Protein AF-A0AAD7YY76-F1 (afdb_monomer_lite)

Structure (mmCIF, N/CA/C/O backbone):
data_AF-A0AAD7YY76-F1
#
_entry.id   AF-A0AAD7YY76-F1
#
loop_
_atom_site.group_PDB
_atom_site.id
_atom_site.type_symbol
_atom_site.label_atom_id
_atom_site.label_alt_id
_atom_site.label_comp_id
_atom_site.label_asym_id
_atom_site.label_entity_id
_atom_site.label_seq_id
_atom_site.pdbx_PDB_ins_code
_atom_site.Cartn_x
_atom_site.Cartn_y
_atom_site.Cartn_z
_atom_site.occupancy
_atom_site.B_iso_or_equiv
_atom_site.auth_seq_id
_atom_site.auth_comp_id
_atom_site.auth_asym_id
_atom_site.auth_atom_id
_atom_site.pdbx_PDB_model_num
ATOM 1 N N . MET A 1 1 ? 76.803 -13.173 2.437 1.00 40.78 1 MET A N 1
ATOM 2 C CA . MET A 1 1 ? 76.591 -12.015 3.333 1.00 40.78 1 MET A CA 1
ATOM 3 C C . MET A 1 1 ? 75.097 -11.981 3.651 1.00 40.78 1 MET A C 1
ATOM 5 O O . MET A 1 1 ? 74.341 -11.510 2.821 1.00 40.78 1 MET A O 1
ATOM 9 N N . GLY A 1 2 ? 74.602 -12.800 4.586 1.00 34.06 2 GLY A N 1
ATOM 10 C CA . GLY A 1 2 ? 74.478 -12.453 6.016 1.00 34.06 2 GLY A CA 1
ATOM 11 C C . GLY A 1 2 ? 73.096 -11.805 6.247 1.00 34.06 2 GLY A C 1
ATOM 12 O O . GLY A 1 2 ? 72.948 -10.655 5.874 1.00 34.06 2 GLY A O 1
ATOM 13 N N . LEU A 1 3 ? 71.998 -12.532 6.501 1.00 33.12 3 LEU A N 1
ATOM 14 C CA . LEU A 1 3 ? 71.539 -13.233 7.722 1.00 33.12 3 LEU A CA 1
ATOM 15 C C . LEU A 1 3 ? 70.685 -12.366 8.697 1.00 33.12 3 LEU A C 1
ATOM 17 O O . LEU A 1 3 ? 71.212 -11.476 9.342 1.00 33.12 3 LEU A O 1
ATOM 21 N N . ILE A 1 4 ? 69.401 -12.767 8.815 1.00 34.75 4 ILE A N 1
ATOM 22 C CA . ILE A 1 4 ? 68.573 -13.032 10.027 1.00 34.75 4 ILE A CA 1
ATOM 23 C C . ILE A 1 4 ? 68.129 -11.867 10.964 1.00 34.75 4 ILE A C 1
ATOM 25 O O . ILE A 1 4 ? 68.965 -11.138 11.472 1.00 34.75 4 ILE A O 1
ATOM 29 N N . THR A 1 5 ? 66.813 -11.876 11.293 1.00 33.56 5 THR A N 1
ATOM 30 C CA . THR A 1 5 ? 66.127 -11.593 12.599 1.00 33.56 5 THR A CA 1
ATOM 31 C C . THR A 1 5 ? 66.266 -10.182 13.221 1.00 33.56 5 THR A C 1
ATOM 33 O O . THR A 1 5 ? 67.243 -9.499 12.993 1.00 33.56 5 THR A O 1
ATOM 36 N N . SER A 1 6 ? 65.345 -9.585 13.988 1.00 34.12 6 SER A N 1
ATOM 37 C CA . SER A 1 6 ? 64.437 -10.078 15.026 1.00 34.12 6 SER A CA 1
ATOM 38 C C . SER A 1 6 ? 63.317 -9.068 15.317 1.00 34.12 6 SER A C 1
ATOM 40 O O . SER A 1 6 ? 63.414 -7.874 15.058 1.00 34.12 6 SER A O 1
ATOM 42 N N . ARG A 1 7 ? 62.283 -9.628 15.931 1.00 37.44 7 ARG A N 1
ATOM 43 C CA . ARG A 1 7 ? 61.103 -9.075 16.600 1.00 37.44 7 ARG A CA 1
ATOM 44 C C . ARG A 1 7 ? 61.434 -8.459 17.974 1.00 37.44 7 ARG A C 1
ATOM 46 O O . ARG A 1 7 ? 62.174 -9.089 18.712 1.00 37.44 7 ARG A O 1
ATOM 53 N N . GLU A 1 8 ? 60.773 -7.350 18.328 1.00 33.28 8 GLU A N 1
ATOM 54 C CA . GLU A 1 8 ? 60.346 -6.896 19.682 1.00 33.28 8 GLU A CA 1
ATOM 55 C C . GLU A 1 8 ? 59.379 -5.709 19.448 1.00 33.28 8 GLU A C 1
ATOM 57 O O . GLU A 1 8 ? 59.716 -4.794 18.708 1.00 33.28 8 GLU A O 1
ATOM 62 N N . GLN A 1 9 ? 58.077 -5.727 19.763 1.00 32.81 9 GLN A N 1
ATOM 63 C CA . GLN A 1 9 ? 57.355 -5.851 21.039 1.00 32.81 9 GLN A CA 1
ATOM 64 C C . GLN A 1 9 ? 57.681 -4.736 22.048 1.00 32.81 9 GLN A C 1
ATOM 66 O O . GLN A 1 9 ? 58.443 -4.937 22.982 1.00 32.81 9 GLN A O 1
ATOM 71 N N . THR A 1 10 ? 57.000 -3.594 21.918 1.00 35.88 10 THR A N 1
ATOM 72 C CA . THR A 1 10 ? 56.738 -2.686 23.042 1.00 35.88 10 THR A CA 1
ATOM 73 C C . THR A 1 10 ? 55.232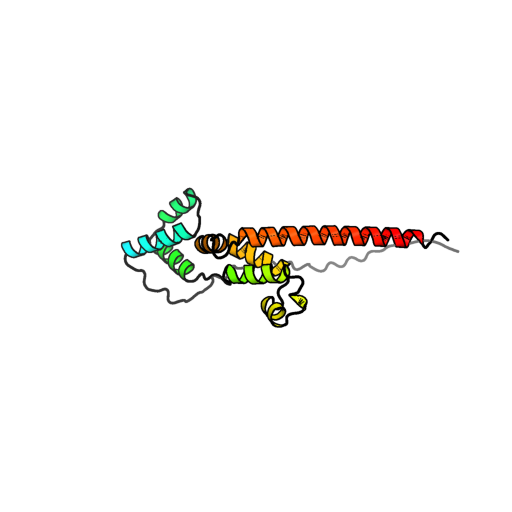 -2.564 23.258 1.00 35.88 10 THR A C 1
ATOM 75 O O . THR A 1 10 ? 54.470 -2.123 22.400 1.00 35.88 10 THR A O 1
ATOM 78 N N . MET A 1 11 ? 54.815 -3.051 24.425 1.00 36.12 11 MET A N 1
ATOM 79 C CA . MET A 1 11 ? 53.505 -2.856 25.033 1.00 36.12 11 MET A CA 1
ATOM 80 C C . MET A 1 11 ? 53.379 -1.393 25.456 1.00 36.12 11 MET A C 1
ATOM 82 O O . MET A 1 11 ? 54.221 -0.932 26.221 1.00 36.12 11 MET A O 1
ATOM 86 N N . LEU A 1 12 ? 52.319 -0.699 25.044 1.00 40.59 12 LEU A N 1
ATOM 87 C CA . LEU A 1 12 ? 51.764 0.408 25.820 1.00 40.59 12 LEU A CA 1
ATOM 88 C C . LEU A 1 12 ? 50.237 0.345 25.746 1.00 40.59 12 LEU A C 1
ATOM 90 O O . LEU A 1 12 ? 49.624 0.643 24.722 1.00 40.59 12 LEU A O 1
ATOM 94 N N . ASP A 1 13 ? 49.668 -0.098 26.866 1.00 34.59 13 ASP A N 1
ATOM 95 C CA . ASP A 1 13 ? 48.259 -0.014 27.231 1.00 34.59 13 ASP A CA 1
ATOM 96 C C . ASP A 1 13 ? 47.743 1.425 27.097 1.00 34.59 13 ASP A C 1
ATOM 98 O O . ASP A 1 13 ? 48.250 2.350 27.733 1.00 34.59 13 ASP A O 1
ATOM 102 N N . GLY A 1 14 ? 46.683 1.598 26.312 1.00 38.78 14 GLY A N 1
ATOM 103 C CA . GLY A 1 14 ? 45.817 2.773 26.341 1.00 38.78 14 GLY A CA 1
ATOM 104 C C . GLY A 1 14 ? 44.374 2.307 26.557 1.00 38.78 14 GLY A C 1
ATOM 105 O O . GLY A 1 14 ? 43.936 1.387 25.863 1.00 38.78 14 GLY A O 1
ATOM 106 N N . PRO A 1 15 ? 43.617 2.875 27.513 1.00 42.75 15 PRO A N 1
ATOM 107 C CA . PRO A 1 15 ? 42.322 2.331 27.888 1.00 42.75 15 PRO A CA 1
ATOM 108 C C . PRO A 1 15 ? 41.289 2.593 26.787 1.00 42.75 15 PRO A C 1
ATOM 110 O O . PRO A 1 15 ? 41.004 3.734 26.423 1.00 42.75 15 PRO A O 1
ATOM 113 N N . VAL A 1 16 ? 40.687 1.513 26.287 1.00 40.34 16 VAL A N 1
ATOM 114 C CA . VAL A 1 16 ? 39.518 1.544 25.403 1.00 40.34 16 VAL A CA 1
ATOM 115 C C . VAL A 1 16 ? 38.310 1.985 26.230 1.00 40.34 16 VAL A C 1
ATOM 117 O O . VAL A 1 16 ? 37.672 1.185 26.917 1.00 40.34 16 VAL A O 1
ATOM 120 N N . ALA A 1 17 ? 37.988 3.277 26.180 1.00 38.97 17 ALA A N 1
ATOM 121 C CA . ALA A 1 17 ? 36.739 3.794 26.719 1.00 38.97 17 ALA A CA 1
ATOM 122 C C . ALA A 1 17 ? 35.571 3.304 25.846 1.00 38.97 17 ALA A C 1
ATOM 124 O O . ALA A 1 17 ? 35.278 3.842 24.780 1.00 38.97 17 ALA A O 1
ATOM 125 N N . SER A 1 18 ? 34.909 2.245 26.313 1.00 35.94 18 SER A N 1
ATOM 126 C CA . SER A 1 18 ? 33.645 1.749 25.776 1.00 35.94 18 SER A CA 1
ATOM 127 C C . SER A 1 18 ? 32.546 2.785 26.037 1.00 35.94 18 SER A C 1
ATOM 129 O O . SER A 1 18 ? 31.943 2.828 27.111 1.00 35.94 18 SER A O 1
ATOM 131 N N . ALA A 1 19 ? 32.297 3.658 25.059 1.00 35.72 19 ALA A N 1
ATOM 132 C CA . ALA A 1 19 ? 31.139 4.540 25.063 1.00 35.72 19 ALA A CA 1
ATOM 133 C C . ALA A 1 19 ? 29.877 3.690 24.846 1.00 35.72 19 ALA A C 1
ATOM 135 O O . ALA A 1 19 ? 29.472 3.401 23.720 1.00 35.72 19 ALA A O 1
ATOM 136 N N . LYS A 1 20 ? 29.262 3.253 25.949 1.00 37.69 20 LYS A N 1
ATOM 137 C CA . LYS A 1 20 ? 27.919 2.668 25.954 1.00 37.69 20 LYS A CA 1
ATOM 138 C C . LYS A 1 20 ? 26.936 3.730 25.461 1.00 37.69 20 LYS A C 1
ATOM 140 O O . LYS A 1 20 ? 26.508 4.592 26.227 1.00 37.69 20 LYS A O 1
ATOM 145 N N . SER A 1 21 ? 26.602 3.674 24.174 1.00 35.59 21 SER A N 1
ATOM 146 C CA . SER A 1 21 ? 25.498 4.432 23.589 1.00 35.59 21 SER A CA 1
ATOM 147 C C . SER A 1 21 ? 24.192 3.905 24.184 1.00 35.59 21 SER A C 1
ATOM 149 O O . SER A 1 21 ? 23.610 2.929 23.712 1.00 35.59 21 SER A O 1
ATOM 151 N N . HIS A 1 22 ? 23.761 4.509 25.289 1.00 34.66 22 HIS A N 1
ATOM 152 C CA . HIS A 1 22 ? 22.416 4.322 25.802 1.00 34.66 22 HIS A CA 1
ATOM 153 C C . HIS A 1 22 ? 21.454 5.018 24.837 1.00 34.66 22 HIS A C 1
ATOM 155 O O . HIS A 1 22 ? 21.256 6.230 24.906 1.00 34.66 22 HIS A O 1
ATOM 161 N N . HIS A 1 23 ? 20.832 4.252 23.940 1.00 41.34 23 HIS A N 1
ATOM 162 C CA . HIS A 1 23 ? 19.619 4.694 23.260 1.00 41.34 23 HIS A CA 1
ATOM 163 C C . HIS A 1 23 ? 18.489 4.780 24.290 1.00 41.34 23 HIS A C 1
ATOM 165 O O . HIS A 1 23 ? 17.674 3.871 24.439 1.00 41.34 23 HIS A O 1
ATOM 171 N N . VAL A 1 24 ? 18.447 5.892 25.021 1.00 38.34 24 VAL A N 1
ATOM 172 C CA . VAL A 1 24 ? 17.239 6.324 25.717 1.00 38.34 24 VAL A CA 1
ATOM 173 C C . VAL A 1 24 ? 16.210 6.583 24.625 1.00 38.34 24 VAL A C 1
ATOM 175 O O . VAL A 1 24 ? 16.336 7.522 23.838 1.00 38.34 24 VAL A O 1
ATOM 178 N N . ARG A 1 25 ? 15.215 5.699 24.532 1.00 43.34 25 ARG A N 1
ATOM 179 C CA . ARG A 1 25 ? 14.034 5.890 23.695 1.00 43.34 25 ARG A CA 1
ATOM 180 C C . ARG A 1 25 ? 13.335 7.136 24.235 1.00 43.34 25 ARG A C 1
ATOM 182 O O . ARG A 1 25 ? 12.659 7.062 25.258 1.00 43.34 25 ARG A O 1
ATOM 189 N N . GLN A 1 26 ? 13.579 8.291 23.616 1.00 34.38 26 GLN A N 1
ATOM 190 C CA . GLN A 1 26 ? 12.871 9.509 23.986 1.00 34.38 26 GLN A CA 1
ATOM 191 C C . GLN A 1 26 ? 11.367 9.244 23.827 1.00 34.38 26 GLN A C 1
ATOM 193 O O . GLN A 1 26 ? 10.950 8.777 22.761 1.00 34.38 26 GLN A O 1
ATOM 198 N N . PRO A 1 27 ? 10.544 9.510 24.856 1.00 40.16 27 PRO A N 1
ATOM 199 C CA . PRO A 1 27 ? 9.111 9.585 24.661 1.00 40.16 27 PRO A CA 1
ATOM 200 C C . PRO A 1 27 ? 8.868 10.695 23.642 1.00 40.16 27 PRO A C 1
ATOM 202 O O . PRO A 1 27 ? 9.319 11.825 23.831 1.00 40.16 27 PRO A O 1
ATOM 205 N N . SER A 1 28 ? 8.202 10.367 22.536 1.00 46.09 28 SER A N 1
ATOM 206 C CA . SER A 1 28 ? 7.738 11.369 21.586 1.00 46.09 28 SER A CA 1
ATOM 207 C C . SER A 1 28 ? 6.741 12.256 22.329 1.00 46.09 28 SER A C 1
ATOM 209 O O . SER A 1 28 ? 5.592 11.873 22.537 1.00 46.09 28 SER A O 1
ATOM 211 N N . THR A 1 29 ? 7.187 13.421 22.796 1.00 48.69 29 THR A N 1
ATOM 212 C CA . THR A 1 29 ? 6.336 14.458 23.381 1.00 48.69 29 THR A CA 1
ATOM 213 C C . THR A 1 29 ? 5.536 15.109 22.261 1.00 48.69 29 THR A C 1
ATOM 215 O O . THR A 1 29 ? 5.747 16.254 21.863 1.00 48.69 29 THR A O 1
ATOM 218 N N . ARG A 1 30 ? 4.593 14.353 21.700 1.00 54.38 30 ARG A N 1
ATOM 219 C CA . ARG A 1 30 ? 3.601 14.880 20.774 1.00 54.38 30 ARG A CA 1
ATOM 220 C C . ARG A 1 30 ? 2.544 15.593 21.617 1.00 54.38 30 ARG A C 1
ATOM 222 O O . ARG A 1 30 ? 1.461 15.067 21.840 1.00 54.38 30 ARG A O 1
ATOM 229 N N . ASN A 1 31 ? 2.867 16.798 22.095 1.00 53.62 31 ASN A N 1
ATOM 230 C CA . ASN A 1 31 ? 1.862 17.751 22.564 1.00 53.62 31 ASN A CA 1
ATOM 231 C C . ASN A 1 31 ? 1.004 18.139 21.354 1.00 53.62 31 ASN A C 1
ATOM 233 O O . ASN A 1 31 ? 1.257 19.123 20.664 1.00 53.62 31 ASN A O 1
ATOM 237 N N . ARG A 1 32 ? 0.025 17.293 21.046 1.00 59.56 32 ARG A N 1
ATOM 238 C CA . ARG A 1 32 ? -1.026 17.542 20.069 1.00 59.56 32 ARG A CA 1
ATOM 239 C C . ARG A 1 32 ? -2.317 17.626 20.852 1.00 59.56 32 ARG A C 1
ATOM 241 O O . ARG A 1 32 ? -2.597 16.743 21.658 1.00 59.56 32 ARG A O 1
ATOM 248 N N . THR A 1 33 ? -3.087 18.679 20.614 1.00 70.50 33 THR A N 1
ATOM 249 C CA . THR A 1 33 ? -4.461 18.805 21.093 1.00 70.50 33 THR A CA 1
ATOM 250 C C . THR A 1 33 ? -5.292 17.702 20.438 1.00 70.50 33 THR A C 1
ATOM 252 O O . THR A 1 33 ? -5.884 17.905 19.379 1.00 70.50 33 THR A O 1
ATOM 255 N N . LYS A 1 34 ? -5.252 16.495 21.023 1.00 71.00 34 LYS A N 1
ATOM 256 C CA . LYS A 1 34 ? -6.145 15.391 20.667 1.00 71.00 34 LYS A CA 1
ATOM 257 C C . LYS A 1 34 ? -7.577 15.936 20.788 1.00 71.00 34 LYS A C 1
ATOM 259 O O . LYS A 1 34 ? -7.858 16.632 21.771 1.00 71.00 34 LYS A O 1
ATOM 264 N N . PRO A 1 35 ? -8.457 15.703 19.799 1.00 83.31 35 PRO A N 1
ATOM 265 C CA . PRO A 1 35 ? -9.854 16.087 19.936 1.00 83.31 35 PRO A CA 1
ATOM 266 C C . PRO A 1 35 ? -10.447 15.453 21.207 1.00 83.31 35 PRO A C 1
ATOM 268 O O . PRO A 1 35 ? -9.949 14.413 21.659 1.00 83.31 35 PRO A O 1
ATOM 271 N N . PRO A 1 36 ? -11.472 16.074 21.817 1.00 90.31 36 PRO A N 1
ATOM 272 C CA . PRO A 1 36 ? -12.124 15.480 22.975 1.00 90.31 36 PRO A CA 1
ATOM 273 C C . PRO A 1 36 ? -12.685 14.105 22.600 1.00 90.31 36 PRO A C 1
ATOM 275 O O . PRO A 1 36 ? -13.184 13.916 21.488 1.00 90.31 36 PRO A O 1
ATOM 278 N N . MET A 1 37 ? -12.576 13.151 23.526 1.00 94.25 37 MET A N 1
ATOM 279 C CA . MET A 1 37 ? -13.121 11.810 23.338 1.00 94.25 37 MET A CA 1
ATOM 280 C C . MET A 1 37 ? -14.647 11.897 23.162 1.00 94.25 37 MET A C 1
ATOM 282 O O . MET A 1 37 ? -15.296 12.574 23.965 1.00 94.25 37 MET A O 1
ATOM 286 N N . PRO A 1 38 ? -15.220 11.262 22.125 1.00 95.31 38 PRO A N 1
ATOM 287 C CA . PRO A 1 38 ? -16.662 11.250 21.912 1.00 95.31 38 PRO A CA 1
ATOM 288 C C . PRO A 1 38 ? -17.366 10.358 22.944 1.00 95.31 38 PRO A C 1
ATOM 290 O O . PRO A 1 38 ? -16.728 9.745 23.807 1.00 95.31 38 PRO A O 1
ATOM 293 N N . ASP A 1 39 ? -18.693 10.273 22.856 1.00 97.00 39 ASP A N 1
ATOM 294 C CA . ASP A 1 39 ? -19.448 9.335 23.679 1.00 97.00 39 ASP A CA 1
ATOM 295 C C . ASP A 1 39 ? -19.064 7.872 23.393 1.00 97.00 39 ASP A C 1
ATOM 297 O O . ASP A 1 39 ? -18.403 7.532 22.405 1.00 97.00 39 ASP A O 1
ATOM 301 N N . ARG A 1 40 ? -19.468 6.990 24.310 1.00 95.62 40 ARG A N 1
ATOM 302 C CA . ARG A 1 40 ? -19.090 5.578 24.282 1.00 95.62 40 ARG A CA 1
ATOM 303 C C . ARG A 1 40 ? -19.531 4.878 22.997 1.00 95.62 40 ARG A C 1
ATOM 305 O O . ARG A 1 40 ? -18.767 4.073 22.468 1.00 95.62 40 ARG A O 1
ATOM 312 N N . ASP A 1 41 ? -20.739 5.148 22.520 1.00 96.62 41 ASP A N 1
ATOM 313 C CA . ASP A 1 41 ? -21.312 4.418 21.392 1.00 96.62 41 ASP A CA 1
ATOM 314 C C . ASP A 1 41 ? -20.652 4.861 20.083 1.00 96.62 41 ASP A C 1
ATOM 316 O O . ASP A 1 41 ? -20.287 4.032 19.244 1.00 96.62 41 ASP A O 1
ATOM 320 N N . GLU A 1 42 ? -20.409 6.163 19.927 1.00 96.94 42 GLU A N 1
ATOM 321 C CA . GLU A 1 42 ? -19.647 6.699 18.806 1.00 96.94 42 GLU A CA 1
ATOM 322 C C . GLU A 1 42 ? -18.201 6.180 18.800 1.00 96.94 42 GLU A C 1
ATOM 324 O O . GLU A 1 42 ? -17.698 5.762 17.751 1.00 96.94 42 GLU A O 1
ATOM 329 N N . LEU A 1 43 ? -17.539 6.164 19.959 1.00 97.31 43 LEU A N 1
ATOM 330 C CA . LEU A 1 43 ? -16.176 5.657 20.096 1.00 97.31 43 LEU A CA 1
ATOM 331 C C . LEU A 1 43 ? -16.076 4.194 19.663 1.00 97.31 43 LEU A C 1
ATOM 333 O O . LEU A 1 43 ? -15.205 3.855 18.860 1.00 97.31 43 LEU A O 1
ATOM 337 N N . GLU A 1 44 ? -16.968 3.328 20.147 1.00 97.44 44 GLU A N 1
ATOM 338 C CA . GLU A 1 44 ? -16.971 1.909 19.774 1.00 97.44 44 GLU A CA 1
ATOM 339 C C . GLU A 1 44 ? -17.229 1.730 18.271 1.00 97.44 44 GLU A C 1
ATOM 341 O O . GLU A 1 44 ? -16.537 0.951 17.611 1.00 97.44 44 GLU A O 1
ATOM 346 N N . ASN A 1 45 ? -18.149 2.507 17.690 1.00 97.25 45 ASN A N 1
ATOM 347 C CA . ASN A 1 45 ? -18.415 2.481 16.251 1.00 97.25 45 ASN A CA 1
ATOM 348 C C . ASN A 1 45 ? -17.188 2.889 15.421 1.00 97.25 45 ASN A C 1
ATOM 350 O O . ASN A 1 45 ? -16.883 2.255 14.405 1.00 97.25 45 ASN A O 1
ATOM 354 N N . ARG A 1 46 ? -16.460 3.932 15.839 1.00 97.31 46 ARG A N 1
ATOM 355 C CA . ARG A 1 46 ? -15.205 4.349 15.192 1.00 97.31 46 ARG A CA 1
ATOM 356 C C . ARG A 1 46 ? -14.115 3.290 15.361 1.00 97.31 46 ARG A C 1
ATOM 358 O O . ARG A 1 46 ? -13.443 2.948 14.390 1.00 97.31 46 ARG A O 1
ATOM 365 N N . PHE A 1 47 ? -13.988 2.710 16.551 1.00 97.81 47 PHE A N 1
ATOM 366 C CA . PHE A 1 47 ? -12.993 1.680 16.837 1.00 97.81 47 PHE A CA 1
ATOM 367 C C . PHE A 1 47 ? -13.197 0.422 15.986 1.00 97.81 47 PHE A C 1
ATOM 369 O O . PHE A 1 47 ? -12.239 -0.125 15.440 1.00 97.81 47 PHE A O 1
ATOM 376 N N . VAL A 1 48 ? -14.448 -0.016 15.806 1.00 96.75 48 VAL A N 1
ATOM 377 C CA . VAL A 1 48 ? -14.782 -1.157 14.938 1.00 96.75 48 VAL A CA 1
ATOM 378 C C . VAL A 1 48 ? -14.333 -0.909 13.496 1.00 96.75 48 VAL A C 1
ATOM 380 O O . VAL A 1 48 ? -13.775 -1.816 12.878 1.00 96.75 48 VAL A O 1
ATOM 383 N N . LYS A 1 49 ? -14.517 0.310 12.971 1.00 95.62 49 LYS A N 1
ATOM 384 C CA . LYS A 1 49 ? -14.043 0.677 11.626 1.00 95.62 49 LYS A CA 1
ATOM 385 C C . LYS A 1 49 ? -12.520 0.604 11.523 1.00 95.62 49 LYS A C 1
ATOM 387 O O . LYS A 1 49 ? -12.009 0.028 10.564 1.00 95.62 49 LYS A O 1
ATOM 392 N N . VAL A 1 50 ? -11.804 1.125 12.523 1.00 96.38 50 VAL A N 1
ATOM 393 C CA . VAL A 1 50 ? -10.336 1.040 12.587 1.00 96.38 50 VAL A CA 1
ATOM 394 C C . VAL A 1 50 ? -9.880 -0.417 12.560 1.00 96.38 50 VAL A C 1
ATOM 396 O O . VAL A 1 50 ? -9.112 -0.786 11.675 1.00 96.38 50 VAL A O 1
ATOM 399 N N . LEU A 1 51 ? -10.409 -1.274 13.439 1.00 96.56 51 LEU A N 1
ATOM 400 C CA . LEU A 1 51 ? -10.033 -2.693 13.476 1.00 96.56 51 LEU A CA 1
ATOM 401 C C . LEU A 1 51 ? -10.303 -3.415 12.151 1.00 96.56 51 LEU A C 1
ATOM 403 O O . LEU A 1 51 ? -9.468 -4.202 11.708 1.00 96.56 51 LEU A O 1
ATOM 407 N N . ALA A 1 52 ? -11.443 -3.140 11.512 1.00 94.88 52 ALA A N 1
ATOM 408 C CA . ALA A 1 52 ? -11.787 -3.728 10.220 1.00 94.88 52 ALA A CA 1
ATOM 409 C C . ALA A 1 52 ? -10.802 -3.315 9.112 1.00 94.88 52 ALA A C 1
ATOM 411 O O . ALA A 1 52 ? -10.527 -4.100 8.208 1.00 94.88 52 ALA A O 1
ATOM 412 N N . SER A 1 53 ? -10.242 -2.105 9.197 1.00 95.06 53 SER A N 1
ATOM 413 C CA . SER A 1 53 ? -9.296 -1.582 8.207 1.00 95.06 53 SER A CA 1
ATOM 414 C C . SER A 1 53 ? -7.866 -2.127 8.333 1.00 95.06 53 SER A C 1
ATOM 416 O O . SER A 1 53 ? -7.082 -1.995 7.393 1.00 95.06 53 SER A O 1
ATOM 418 N N . MET A 1 54 ? -7.518 -2.719 9.481 1.00 95.25 54 MET A N 1
ATOM 419 C CA . MET A 1 54 ? -6.151 -3.142 9.817 1.00 95.25 54 MET A CA 1
ATOM 420 C C . MET A 1 54 ? -5.820 -4.586 9.407 1.00 95.25 54 MET A C 1
ATOM 422 O O . MET A 1 54 ? -4.686 -5.010 9.606 1.00 95.25 54 MET A O 1
ATOM 426 N N . ASP A 1 55 ? -6.795 -5.339 8.885 1.00 94.25 55 ASP A N 1
ATOM 427 C CA . ASP A 1 55 ? -6.641 -6.744 8.464 1.00 94.25 55 ASP A CA 1
ATOM 428 C C . ASP A 1 55 ? -5.992 -7.646 9.538 1.00 94.25 55 ASP A C 1
ATOM 430 O O . ASP A 1 55 ? -5.034 -8.386 9.314 1.00 94.25 55 ASP A O 1
ATOM 434 N N . LEU A 1 56 ? -6.488 -7.529 10.773 1.00 95.25 56 LEU A N 1
ATOM 435 C CA . LEU A 1 56 ? -5.917 -8.229 11.920 1.00 95.25 56 LEU A CA 1
ATOM 436 C C . LEU A 1 56 ? -6.409 -9.679 12.022 1.00 95.25 56 LEU A C 1
ATOM 438 O O . LEU A 1 56 ? -7.603 -9.942 11.852 1.00 95.25 56 LEU A O 1
ATOM 442 N N . PRO A 1 57 ? -5.542 -10.606 12.469 1.00 96.12 57 PRO A N 1
ATOM 443 C CA . PRO A 1 57 ? -5.970 -11.921 12.923 1.00 96.12 57 PRO A CA 1
ATOM 444 C C . PRO A 1 57 ? -7.048 -11.846 14.029 1.00 96.12 57 PRO A C 1
ATOM 446 O O . PRO A 1 57 ? -7.019 -10.926 14.861 1.00 96.12 57 PRO A O 1
ATOM 449 N N . PRO A 1 58 ? -7.981 -12.820 14.101 1.00 95.44 58 PRO A N 1
ATOM 450 C CA . PRO A 1 58 ? -9.110 -12.770 15.036 1.00 95.44 58 PRO A CA 1
ATOM 451 C C . PRO A 1 58 ? -8.720 -12.656 16.517 1.00 95.44 58 PRO A C 1
ATOM 453 O O . PRO A 1 58 ? -9.408 -11.992 17.293 1.00 95.44 58 PRO A O 1
ATOM 456 N N . ASP A 1 59 ? -7.616 -13.280 16.927 1.00 96.44 59 ASP A N 1
ATOM 457 C CA . ASP A 1 59 ? -7.089 -13.239 18.294 1.00 96.44 59 ASP A CA 1
ATOM 458 C C . ASP A 1 59 ? -6.600 -11.834 18.677 1.00 96.44 59 ASP A C 1
ATOM 460 O O . ASP A 1 59 ? -6.927 -11.332 19.756 1.00 96.44 59 ASP A O 1
ATOM 464 N N . LYS A 1 60 ? -5.878 -11.163 17.772 1.00 96.25 60 LYS A N 1
ATOM 465 C CA . LYS A 1 60 ? -5.400 -9.788 17.968 1.00 96.25 60 LYS A CA 1
ATOM 466 C C . LYS A 1 60 ? -6.553 -8.795 17.972 1.00 96.25 60 LYS A C 1
ATOM 468 O O . LYS A 1 60 ? -6.600 -7.933 18.848 1.00 96.25 60 LYS A O 1
ATOM 473 N N . ALA A 1 61 ? -7.521 -8.958 17.072 1.00 96.44 61 ALA A N 1
ATOM 474 C CA . ALA A 1 61 ? -8.728 -8.140 17.072 1.00 96.44 61 ALA A CA 1
ATOM 475 C C . ALA A 1 61 ? -9.517 -8.304 18.384 1.00 96.44 61 ALA A C 1
ATOM 477 O O . ALA A 1 61 ? -9.921 -7.314 18.993 1.00 96.44 61 ALA A O 1
ATOM 478 N N . LYS A 1 62 ? -9.690 -9.542 18.872 1.00 95.75 62 LYS A N 1
ATOM 479 C CA . LYS A 1 62 ? -10.365 -9.818 20.151 1.00 95.75 62 LYS A CA 1
ATOM 480 C C . LYS A 1 62 ? -9.636 -9.186 21.337 1.00 95.75 62 LYS A C 1
ATOM 482 O O . LYS A 1 62 ? -10.291 -8.614 22.203 1.00 95.75 62 LYS A O 1
ATOM 487 N N . LEU A 1 63 ? -8.305 -9.257 21.366 1.00 96.38 63 LEU A N 1
ATOM 488 C CA . LEU A 1 63 ? -7.498 -8.608 22.400 1.00 96.38 63 LEU A CA 1
ATOM 489 C C . LEU A 1 63 ? -7.741 -7.092 22.433 1.00 96.38 63 LEU A C 1
ATOM 491 O O . LEU A 1 63 ? -7.987 -6.538 23.501 1.00 96.38 63 LEU A O 1
ATOM 495 N N . LEU A 1 64 ? -7.714 -6.439 21.269 1.00 96.69 64 LEU A N 1
ATOM 496 C CA . LEU A 1 64 ? -7.917 -4.993 21.153 1.00 96.69 64 LEU A CA 1
ATOM 497 C C . LEU A 1 64 ? -9.344 -4.560 21.522 1.00 96.69 64 LEU A C 1
ATOM 499 O O . LEU A 1 64 ? -9.532 -3.494 22.100 1.00 96.69 64 LEU A O 1
ATOM 503 N N . ARG A 1 65 ? -10.362 -5.394 21.268 1.00 95.44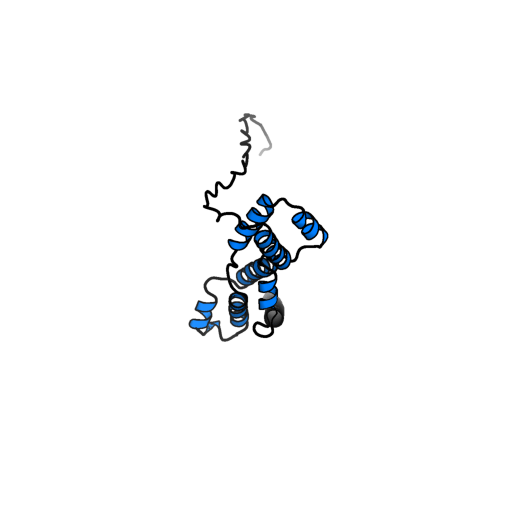 65 ARG A N 1
ATOM 504 C CA . ARG A 1 65 ? -11.754 -5.114 21.684 1.00 95.44 65 ARG A CA 1
ATOM 505 C C . ARG A 1 65 ? -11.924 -4.987 23.198 1.00 95.44 65 ARG A C 1
ATOM 507 O O . ARG A 1 65 ? -12.833 -4.281 23.630 1.00 95.44 65 ARG A O 1
ATOM 514 N N . ASN A 1 66 ? -11.051 -5.629 23.974 1.00 96.31 66 ASN A N 1
ATOM 515 C CA . ASN A 1 66 ? -11.081 -5.612 25.436 1.00 96.31 66 ASN A CA 1
ATOM 516 C C . ASN A 1 66 ? -10.321 -4.425 26.051 1.00 96.31 66 ASN A C 1
ATOM 518 O O . ASN A 1 66 ? -10.212 -4.350 27.273 1.00 96.31 66 ASN A O 1
ATOM 522 N N . TYR A 1 67 ? -9.757 -3.528 25.238 1.00 97.69 67 TYR A N 1
ATOM 523 C CA . TYR A 1 67 ? -9.117 -2.318 25.750 1.00 97.69 67 TYR A CA 1
ATOM 524 C C . TYR A 1 67 ? -10.144 -1.380 26.392 1.00 97.69 67 TYR A C 1
ATOM 526 O O . TYR A 1 67 ? -11.323 -1.378 26.031 1.00 97.69 67 TYR A O 1
ATOM 534 N N . ASP A 1 68 ? -9.679 -0.587 27.354 1.00 97.56 68 ASP A N 1
ATOM 535 C CA . ASP A 1 68 ? -10.458 0.512 27.916 1.00 97.56 68 ASP A CA 1
ATOM 536 C C . ASP A 1 68 ? -10.717 1.612 26.866 1.00 97.56 68 ASP A C 1
ATOM 538 O O . ASP A 1 68 ? -10.124 1.633 25.782 1.00 97.56 68 ASP A O 1
ATOM 542 N N . LEU A 1 69 ? -11.648 2.516 27.179 1.00 96.81 69 LEU A N 1
ATOM 543 C CA . LEU A 1 69 ? -12.063 3.574 26.255 1.00 96.81 69 LEU A CA 1
ATOM 544 C C . LEU A 1 69 ? -10.908 4.525 25.908 1.00 96.81 69 LEU A C 1
ATOM 546 O O . LEU A 1 69 ? -10.784 4.917 24.752 1.00 96.81 69 LEU A O 1
ATOM 550 N N . GLU A 1 70 ? -10.030 4.827 26.867 1.00 96.44 70 GLU A N 1
ATOM 551 C CA . GLU A 1 70 ? -8.894 5.737 26.671 1.00 96.44 70 GLU A CA 1
ATOM 552 C C . GLU A 1 70 ? -7.909 5.188 25.629 1.00 96.44 70 GLU A C 1
ATOM 554 O O . GLU A 1 70 ? -7.542 5.883 24.680 1.00 96.44 70 GLU A O 1
ATOM 559 N N . LYS A 1 71 ? -7.535 3.906 25.729 1.00 97.31 71 LYS A N 1
ATOM 560 C CA . LYS A 1 71 ? -6.654 3.266 24.742 1.00 97.31 71 LYS A CA 1
ATOM 561 C C . LYS A 1 71 ? -7.312 3.130 23.378 1.00 97.31 71 LYS A C 1
ATOM 563 O O . LYS A 1 71 ? -6.645 3.299 22.360 1.00 97.31 71 LYS A O 1
ATOM 568 N N . LYS A 1 72 ? -8.609 2.808 23.330 1.00 97.75 72 LYS A N 1
ATOM 569 C CA . LYS A 1 72 ? -9.353 2.769 22.062 1.00 97.75 72 LYS A CA 1
ATOM 570 C C . LYS A 1 72 ? -9.348 4.139 21.390 1.00 97.75 72 LYS A C 1
ATOM 572 O O . LYS A 1 72 ? -9.118 4.218 20.185 1.00 97.75 72 LYS A O 1
ATOM 577 N N . TRP A 1 73 ? -9.552 5.202 22.165 1.00 96.88 73 TRP A N 1
ATOM 578 C CA . TRP A 1 73 ? -9.513 6.570 21.664 1.00 96.88 73 TRP A CA 1
ATOM 579 C C . TRP A 1 73 ? -8.133 6.972 21.152 1.00 96.88 73 TRP A C 1
ATOM 581 O O . TRP A 1 73 ? -8.026 7.555 20.073 1.00 96.88 73 TRP A O 1
ATOM 591 N N . GLU A 1 74 ? -7.073 6.606 21.874 1.00 96.06 74 GLU A N 1
ATOM 592 C CA . GLU A 1 74 ? -5.699 6.812 21.421 1.00 96.06 74 GLU A CA 1
ATOM 593 C C . GLU A 1 74 ? -5.436 6.137 20.071 1.00 96.06 74 GLU A C 1
ATOM 595 O O . GLU A 1 74 ? -4.959 6.798 19.150 1.00 96.06 74 GLU A O 1
ATOM 600 N N . ILE A 1 75 ? -5.825 4.868 19.921 1.00 96.31 75 ILE A N 1
ATOM 601 C CA . ILE A 1 75 ? -5.668 4.125 18.664 1.00 96.31 75 ILE A CA 1
ATOM 602 C C . ILE A 1 75 ? -6.449 4.790 17.523 1.00 96.31 75 ILE A C 1
ATOM 604 O O . ILE A 1 75 ? -5.924 4.899 16.417 1.00 96.31 75 ILE A O 1
ATOM 608 N N . ILE A 1 76 ? -7.682 5.250 17.772 1.00 96.00 76 ILE A N 1
ATOM 609 C CA . ILE A 1 76 ? -8.480 5.968 16.764 1.00 96.00 76 ILE A CA 1
ATOM 610 C C . ILE A 1 76 ? -7.760 7.245 16.326 1.00 96.00 76 ILE A C 1
ATOM 612 O O . ILE A 1 76 ? -7.590 7.467 15.131 1.00 96.00 76 ILE A O 1
ATOM 616 N N . CYS A 1 77 ? -7.297 8.058 17.279 1.00 95.56 77 CYS A N 1
ATOM 617 C CA . CYS A 1 77 ? -6.594 9.304 16.977 1.00 95.56 77 CYS A CA 1
ATOM 618 C C . CYS A 1 77 ? -5.317 9.057 16.172 1.00 95.56 77 CYS A C 1
ATOM 620 O O . CYS A 1 77 ? -5.031 9.788 15.224 1.00 95.56 77 CYS A O 1
ATOM 622 N N . ASP A 1 78 ? -4.546 8.038 16.550 1.00 94.62 78 ASP A N 1
ATOM 623 C CA . ASP A 1 78 ? -3.329 7.675 15.837 1.00 94.62 78 ASP A CA 1
ATOM 624 C C . ASP A 1 78 ? -3.649 7.210 14.416 1.00 94.62 78 ASP A C 1
ATOM 626 O O . ASP A 1 78 ? -2.981 7.645 13.477 1.00 94.62 78 ASP A O 1
ATOM 630 N N . GLN A 1 79 ? -4.697 6.402 14.238 1.00 94.75 79 GLN A N 1
ATOM 631 C CA . GLN A 1 79 ? -5.105 5.911 12.926 1.00 94.75 79 GLN A CA 1
ATOM 632 C C . GLN A 1 79 ? -5.626 7.030 12.015 1.00 94.75 79 GLN A C 1
ATOM 634 O O . GLN A 1 79 ? -5.251 7.071 10.845 1.00 94.75 79 GLN A O 1
ATOM 639 N N . ASP A 1 80 ? -6.420 7.970 12.533 1.00 91.44 80 ASP A N 1
ATOM 640 C CA . ASP A 1 80 ? -6.931 9.121 11.769 1.00 91.44 80 ASP A CA 1
ATOM 641 C C . ASP A 1 80 ? -5.795 10.019 11.244 1.00 91.44 80 ASP A C 1
ATOM 643 O O . ASP A 1 80 ? -5.926 10.716 10.233 1.00 91.44 80 ASP A O 1
ATOM 647 N N . MET A 1 81 ? -4.648 9.996 11.923 1.00 90.31 81 MET A N 1
ATOM 648 C CA . MET A 1 81 ? -3.453 10.723 11.515 1.00 90.31 81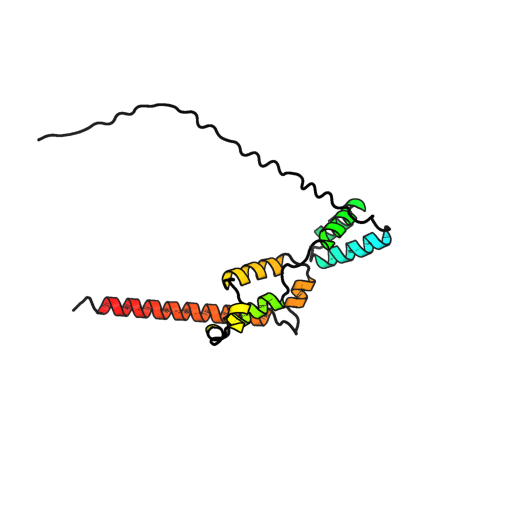 MET A CA 1
ATOM 649 C C . MET A 1 81 ? -2.611 10.002 10.457 1.00 90.31 81 MET A C 1
ATOM 651 O O . MET A 1 81 ? -1.719 10.628 9.872 1.00 90.31 81 MET A O 1
ATOM 655 N N . VAL A 1 82 ? -2.845 8.712 10.224 1.00 90.50 82 VAL A N 1
ATOM 656 C CA . VAL A 1 82 ? -2.123 7.946 9.209 1.00 90.50 82 VAL A CA 1
ATOM 657 C C . VAL A 1 82 ? -2.736 8.235 7.846 1.00 90.50 82 VAL A C 1
ATOM 659 O O . VAL A 1 82 ? -3.929 8.060 7.622 1.00 90.50 82 VAL A O 1
ATOM 662 N N . GLN A 1 83 ? -1.895 8.665 6.912 1.00 90.75 83 GLN A N 1
ATOM 663 C CA . GLN A 1 83 ? -2.268 8.873 5.519 1.00 90.75 83 GLN A CA 1
ATOM 664 C C . GLN A 1 83 ? -1.272 8.133 4.635 1.00 90.75 83 GLN A C 1
ATOM 666 O O . GLN A 1 83 ? -0.065 8.153 4.897 1.00 90.75 83 GLN A O 1
ATOM 671 N N . ALA A 1 84 ? -1.781 7.477 3.592 1.00 94.25 84 ALA A N 1
ATOM 672 C CA . ALA A 1 84 ? -0.923 6.850 2.599 1.00 94.25 84 ALA A CA 1
ATOM 673 C C . ALA A 1 84 ? -0.063 7.927 1.926 1.00 94.25 84 ALA A C 1
ATOM 675 O O . ALA A 1 84 ? -0.548 9.009 1.596 1.00 94.25 84 ALA A O 1
ATOM 676 N N . LYS A 1 85 ? 1.220 7.622 1.718 1.00 94.94 85 LYS A N 1
ATOM 677 C CA . LYS A 1 85 ? 2.152 8.550 1.069 1.00 94.94 85 LYS A CA 1
ATOM 678 C C . LYS A 1 85 ? 1.725 8.857 -0.368 1.00 94.94 85 LYS A C 1
ATOM 680 O O . LYS A 1 85 ? 1.680 10.016 -0.760 1.00 94.94 85 LYS A O 1
ATOM 685 N N . ASP A 1 86 ? 1.415 7.809 -1.126 1.00 97.06 86 ASP A N 1
ATOM 686 C CA . ASP A 1 86 ? 1.011 7.877 -2.526 1.00 97.06 86 ASP A CA 1
ATOM 687 C C . ASP A 1 86 ? -0.147 6.891 -2.790 1.00 97.06 86 ASP A C 1
ATOM 689 O O . ASP A 1 86 ? -0.331 5.901 -2.072 1.00 97.06 86 ASP A O 1
ATOM 693 N N . SER A 1 87 ? -0.946 7.159 -3.828 1.00 97.75 87 SER A N 1
ATOM 694 C CA . SER A 1 87 ? -2.072 6.301 -4.230 1.00 97.75 87 SER A CA 1
ATOM 695 C C . SER A 1 87 ? -1.619 5.073 -5.037 1.00 97.75 87 SER A C 1
ATOM 697 O O . SER A 1 87 ? -0.532 5.091 -5.624 1.00 97.75 87 SER A O 1
ATOM 699 N N . PRO A 1 88 ? -2.448 4.019 -5.171 1.00 98.25 88 PRO A N 1
ATOM 700 C CA . PRO A 1 88 ? -2.136 2.877 -6.035 1.00 98.25 88 PRO A CA 1
ATOM 701 C C . PRO A 1 88 ? -1.799 3.294 -7.474 1.00 98.25 88 PRO A C 1
ATOM 703 O O . PRO A 1 88 ? -0.765 2.905 -8.025 1.00 98.25 88 PRO A O 1
ATOM 706 N N . ALA A 1 89 ? -2.620 4.173 -8.058 1.00 97.75 89 ALA A N 1
ATOM 707 C CA . ALA A 1 89 ? -2.437 4.673 -9.418 1.00 97.75 89 ALA A CA 1
ATOM 708 C C . ALA A 1 89 ? -1.080 5.373 -9.624 1.00 97.75 89 ALA A C 1
ATOM 710 O O . ALA A 1 89 ? -0.510 5.296 -10.715 1.00 97.75 89 ALA A O 1
ATOM 711 N N . HIS A 1 90 ? -0.529 6.024 -8.590 1.00 97.31 90 HIS A N 1
ATOM 712 C CA . HIS A 1 90 ? 0.795 6.647 -8.651 1.00 97.31 90 HIS A CA 1
ATOM 713 C C . HIS A 1 90 ? 1.881 5.622 -9.006 1.00 97.31 90 HIS A C 1
ATOM 715 O O . HIS A 1 90 ? 2.638 5.817 -9.963 1.00 97.31 90 HIS A O 1
ATOM 721 N N . TYR A 1 91 ? 1.936 4.511 -8.269 1.00 97.94 91 TYR A N 1
ATOM 722 C CA . TYR A 1 91 ? 2.919 3.451 -8.497 1.00 97.94 91 TYR A CA 1
ATOM 723 C C . TYR A 1 91 ? 2.693 2.759 -9.843 1.00 97.94 91 TYR A C 1
ATOM 725 O O . TYR A 1 91 ? 3.638 2.561 -10.611 1.00 97.94 91 TYR A O 1
ATOM 733 N N . LEU A 1 92 ? 1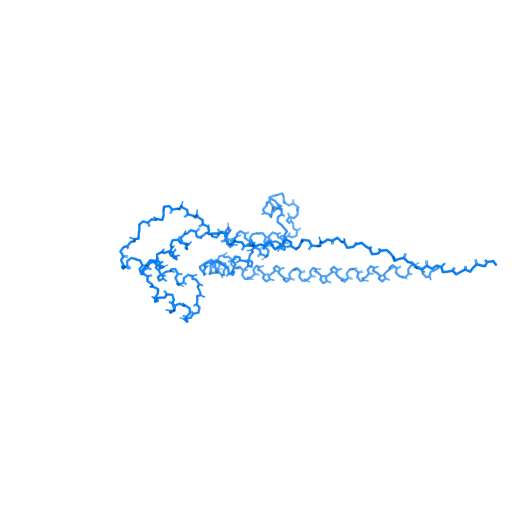.433 2.467 -10.176 1.00 97.81 92 LEU A N 1
ATOM 734 C CA . LEU A 1 92 ? 1.069 1.796 -11.425 1.00 97.81 92 LEU A CA 1
ATOM 735 C C . LEU A 1 92 ? 1.442 2.617 -12.661 1.00 97.81 92 LEU A C 1
ATOM 737 O O . LEU A 1 92 ? 1.959 2.070 -13.634 1.00 97.81 92 LEU A O 1
ATOM 741 N N . ASN A 1 93 ? 1.261 3.937 -12.621 1.00 95.94 93 ASN A N 1
ATOM 742 C CA . ASN A 1 93 ? 1.664 4.817 -13.717 1.00 95.94 93 ASN A CA 1
ATOM 743 C C . ASN A 1 93 ? 3.182 4.803 -13.948 1.00 95.94 93 ASN A C 1
ATOM 745 O O . ASN A 1 93 ? 3.631 4.804 -15.099 1.00 95.94 93 ASN A O 1
ATOM 749 N N . LYS A 1 94 ? 3.987 4.729 -12.880 1.00 96.00 94 LYS A N 1
ATOM 750 C CA . LYS A 1 94 ? 5.444 4.576 -13.007 1.00 96.00 94 LYS A CA 1
ATOM 751 C C . LYS A 1 94 ? 5.816 3.213 -13.597 1.00 96.00 94 LYS A C 1
ATOM 753 O O . LYS A 1 94 ? 6.598 3.175 -14.543 1.00 96.00 94 LYS A O 1
ATOM 758 N N . LEU A 1 95 ? 5.217 2.118 -13.118 1.00 96.12 95 LEU A N 1
ATOM 759 C CA . LEU A 1 95 ? 5.462 0.769 -13.655 1.00 96.12 95 LEU A CA 1
ATOM 760 C C . LEU A 1 95 ? 5.104 0.663 -15.144 1.00 96.12 95 LEU A C 1
ATOM 762 O O . LEU A 1 95 ? 5.940 0.243 -15.945 1.00 96.12 95 LEU A O 1
ATOM 766 N N . ARG A 1 96 ? 3.922 1.151 -15.540 1.00 94.75 96 ARG A N 1
ATOM 767 C CA . ARG A 1 96 ? 3.499 1.234 -16.951 1.00 94.75 96 ARG A CA 1
ATOM 768 C C . ARG A 1 96 ? 4.451 2.083 -17.794 1.00 94.75 96 ARG A C 1
ATOM 770 O O . ARG A 1 96 ? 4.667 1.792 -18.966 1.00 94.75 96 ARG A O 1
ATOM 777 N N . THR A 1 97 ? 5.047 3.122 -17.211 1.00 94.19 97 THR A N 1
ATOM 778 C CA . THR A 1 97 ? 6.031 3.948 -17.919 1.00 94.19 97 THR A CA 1
ATOM 779 C C . THR A 1 97 ? 7.334 3.193 -18.179 1.00 94.19 97 THR A C 1
ATOM 781 O O . THR A 1 97 ? 7.893 3.337 -19.262 1.00 94.19 97 THR A O 1
ATOM 784 N N . TYR A 1 98 ? 7.800 2.356 -17.249 1.00 91.56 98 TYR A N 1
ATOM 785 C CA . TYR A 1 98 ? 8.978 1.511 -17.481 1.00 91.56 98 TYR A CA 1
ATOM 786 C C . TYR A 1 98 ? 8.741 0.389 -18.499 1.00 91.56 98 TYR A C 1
ATOM 788 O O . TYR A 1 98 ? 9.702 -0.086 -19.099 1.00 91.56 98 TYR A O 1
ATOM 796 N N . LEU A 1 99 ? 7.487 -0.025 -18.695 1.00 91.06 99 LEU A N 1
ATOM 797 C CA . LEU A 1 99 ? 7.106 -1.006 -19.711 1.00 91.06 99 LEU A CA 1
ATOM 798 C C . LEU A 1 99 ? 7.106 -0.437 -21.137 1.00 91.06 99 LEU A C 1
ATOM 800 O O . LEU A 1 99 ? 7.206 -1.205 -22.088 1.00 91.06 99 LEU A O 1
ATOM 804 N N . ASP A 1 100 ? 6.988 0.884 -21.316 1.00 88.81 100 ASP A N 1
ATOM 805 C CA . ASP A 1 100 ? 6.900 1.491 -22.648 1.00 88.81 100 ASP A CA 1
ATOM 806 C C . ASP A 1 100 ? 8.295 1.726 -23.269 1.00 88.81 100 ASP A C 1
ATOM 808 O O . ASP A 1 100 ? 9.020 2.626 -22.828 1.00 88.81 100 ASP A O 1
ATOM 812 N N . PRO A 1 101 ? 8.658 1.035 -24.371 1.00 84.12 101 PRO A N 1
ATOM 813 C CA . PRO A 1 101 ? 9.947 1.219 -25.046 1.00 84.12 101 PRO A CA 1
ATOM 814 C C . PRO A 1 101 ? 10.162 2.644 -25.576 1.00 84.12 101 PRO A C 1
ATOM 816 O O . PRO A 1 101 ? 11.295 3.071 -25.808 1.00 84.12 101 PRO A O 1
ATOM 819 N N . LYS A 1 102 ? 9.077 3.398 -25.789 1.00 87.31 102 LYS A N 1
ATOM 820 C CA . LYS A 1 102 ? 9.106 4.786 -26.265 1.00 87.31 102 LYS A CA 1
ATOM 821 C C . LYS A 1 102 ? 9.141 5.799 -25.118 1.00 87.31 102 LYS A C 1
ATOM 823 O O . LYS A 1 102 ? 9.320 6.990 -25.385 1.00 87.31 102 LYS A O 1
ATOM 828 N N . ALA A 1 103 ? 9.022 5.374 -23.857 1.00 86.69 103 ALA A N 1
ATOM 829 C CA . ALA A 1 103 ? 8.964 6.281 -22.711 1.00 86.69 103 ALA A CA 1
ATOM 830 C C . ALA A 1 103 ? 10.215 7.148 -22.577 1.00 86.69 103 ALA A C 1
ATOM 832 O O . ALA A 1 103 ? 10.109 8.345 -22.304 1.00 86.69 103 ALA A O 1
ATOM 833 N N . SER A 1 104 ? 11.387 6.578 -22.863 1.00 80.81 104 SER A N 1
ATOM 834 C CA . SER A 1 104 ? 12.665 7.295 -22.854 1.00 80.81 104 SER A CA 1
ATOM 835 C C . SER A 1 104 ? 12.693 8.478 -23.826 1.00 80.81 104 SER A C 1
ATOM 837 O O . SER A 1 104 ? 13.399 9.450 -23.570 1.00 80.81 104 SER A O 1
ATOM 839 N N . ARG A 1 105 ? 11.884 8.458 -24.895 1.00 84.81 105 ARG A N 1
ATOM 840 C CA . ARG A 1 105 ? 11.794 9.530 -25.901 1.00 84.81 105 ARG A CA 1
ATOM 841 C C . ARG A 1 105 ? 10.814 10.640 -25.511 1.00 84.81 105 ARG A C 1
ATOM 843 O O . ARG A 1 105 ? 10.932 11.754 -26.010 1.00 84.81 105 ARG A O 1
ATOM 850 N N . SER A 1 106 ? 9.888 10.388 -24.585 1.00 89.00 106 SER A N 1
ATOM 851 C CA . SER A 1 106 ? 8.885 11.369 -24.157 1.00 89.00 106 SER A CA 1
ATOM 852 C C . SER A 1 106 ? 9.331 12.136 -22.911 1.00 89.00 106 SER A C 1
ATOM 854 O O . SER A 1 106 ? 9.463 11.570 -21.828 1.00 89.00 106 SER A O 1
ATOM 856 N N . HIS A 1 107 ? 9.492 13.458 -23.034 1.00 84.94 107 HIS A N 1
ATOM 857 C CA . HIS A 1 107 ? 9.828 14.322 -21.895 1.00 84.94 107 HIS A CA 1
ATOM 858 C C . HIS A 1 107 ? 8.789 14.226 -20.762 1.00 84.94 107 HIS A C 1
ATOM 860 O O . HIS A 1 107 ? 9.153 14.109 -19.592 1.00 84.94 107 HIS A O 1
ATOM 866 N N . ARG A 1 108 ? 7.493 14.178 -21.110 1.00 85.88 108 ARG A N 1
ATOM 867 C CA . ARG A 1 108 ? 6.396 14.019 -20.141 1.00 85.88 108 ARG A CA 1
ATOM 868 C C . ARG A 1 108 ? 6.509 12.707 -19.358 1.00 85.88 108 ARG A C 1
ATOM 870 O O . ARG A 1 108 ? 6.325 12.717 -18.145 1.00 85.88 108 ARG A O 1
ATOM 877 N N . LYS A 1 109 ? 6.835 11.595 -20.029 1.00 84.88 109 LYS A N 1
ATOM 878 C CA . LYS A 1 109 ? 6.991 10.280 -19.380 1.00 84.88 109 LYS A CA 1
ATOM 879 C C . LYS A 1 109 ? 8.233 10.216 -18.491 1.00 84.88 109 LYS A C 1
ATOM 881 O O . LYS A 1 109 ? 8.144 9.706 -17.380 1.00 84.88 109 LYS A O 1
ATOM 886 N N . ARG A 1 110 ? 9.354 10.818 -18.908 1.00 82.38 110 ARG A N 1
ATOM 887 C CA . ARG A 1 110 ? 10.544 10.940 -18.044 1.00 82.38 110 ARG A CA 1
ATOM 888 C C . ARG A 1 110 ? 10.238 11.715 -16.758 1.00 82.38 110 ARG A C 1
ATOM 890 O O . ARG A 1 110 ? 10.563 11.245 -15.674 1.00 82.38 110 ARG A O 1
ATOM 897 N N . LYS A 1 111 ? 9.527 12.845 -16.859 1.00 84.81 111 LYS A N 1
ATOM 898 C CA . LYS A 1 111 ? 9.116 13.635 -15.685 1.00 84.81 111 LYS A CA 1
ATOM 899 C C . LYS A 1 111 ? 8.172 12.869 -14.744 1.00 84.81 111 LYS A C 1
ATOM 901 O O . LYS A 1 111 ? 8.247 13.056 -13.538 1.00 84.81 111 LYS A O 1
ATOM 906 N N . MET A 1 112 ? 7.306 12.003 -15.275 1.00 85.00 112 MET A N 1
ATOM 907 C CA . MET A 1 112 ? 6.373 11.185 -14.480 1.00 85.00 112 MET A CA 1
ATOM 908 C C . MET A 1 112 ? 7.091 10.187 -13.559 1.00 85.00 112 MET A C 1
ATOM 910 O O . MET A 1 112 ? 6.688 9.972 -12.414 1.00 85.00 112 MET A O 1
ATOM 914 N N . VAL A 1 113 ? 8.173 9.580 -14.043 1.00 82.06 113 VAL A N 1
ATOM 915 C CA . VAL A 1 113 ? 9.002 8.678 -13.236 1.00 82.06 113 VAL A CA 1
ATOM 916 C C . VAL A 1 113 ? 9.858 9.464 -12.239 1.00 82.06 113 VAL A C 1
ATOM 918 O O . VAL A 1 113 ? 10.020 9.014 -11.104 1.00 82.06 113 VAL A O 1
ATOM 921 N N . GLY A 1 114 ? 10.292 10.670 -12.611 1.00 85.06 114 GLY A N 1
ATOM 922 C CA . GLY A 1 114 ? 11.169 11.498 -11.785 1.00 85.06 114 GLY A CA 1
ATOM 923 C C . GLY A 1 114 ? 12.518 10.815 -11.560 1.00 85.06 114 GLY A C 1
ATOM 924 O O . GLY A 1 114 ? 12.950 10.012 -12.386 1.00 85.06 114 GLY A O 1
ATOM 925 N N . ASP A 1 115 ? 13.142 11.088 -10.416 1.00 83.19 115 ASP A N 1
ATOM 926 C CA . ASP A 1 115 ? 14.450 10.518 -10.053 1.00 83.19 115 ASP A CA 1
ATOM 927 C C . ASP A 1 115 ? 14.345 9.115 -9.430 1.00 83.19 115 ASP A C 1
ATOM 929 O O . ASP A 1 115 ? 15.340 8.507 -9.032 1.0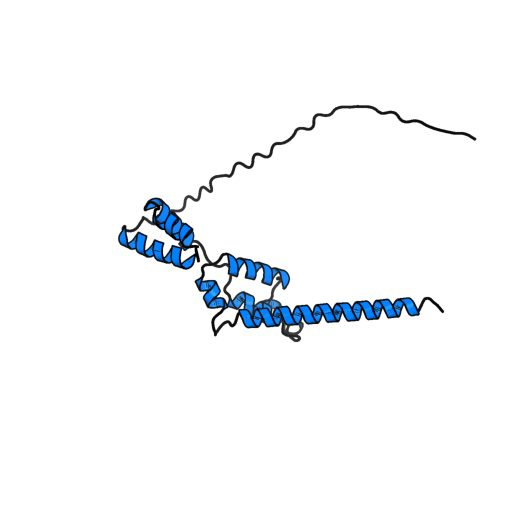0 83.19 115 ASP A O 1
ATOM 933 N N . SER A 1 116 ? 13.129 8.573 -9.326 1.00 87.19 116 SER A N 1
ATOM 934 C CA . SER A 1 116 ? 12.908 7.244 -8.772 1.00 87.19 116 SER A CA 1
ATOM 935 C C . SER A 1 116 ? 13.443 6.178 -9.725 1.00 87.19 116 SER A C 1
ATOM 937 O O . SER A 1 116 ? 13.085 6.126 -10.904 1.00 87.19 116 SER A O 1
ATOM 939 N N . THR A 1 117 ? 14.267 5.273 -9.200 1.00 91.62 117 THR A N 1
ATOM 940 C CA . THR A 1 117 ? 14.620 4.044 -9.913 1.00 91.62 117 THR A CA 1
ATOM 941 C C . THR A 1 117 ? 13.470 3.049 -9.834 1.00 91.62 117 THR A C 1
ATOM 943 O O . THR A 1 117 ? 12.670 3.067 -8.895 1.00 91.62 117 THR A O 1
ATOM 946 N N . SER A 1 118 ? 13.409 2.126 -10.790 1.00 91.69 118 SER A N 1
ATOM 947 C CA . SER A 1 118 ? 12.351 1.116 -10.804 1.00 91.69 118 SER A CA 1
ATOM 948 C C . SER A 1 118 ? 12.365 0.215 -9.562 1.00 91.69 118 SER A C 1
ATOM 950 O O . SER A 1 118 ? 11.309 -0.152 -9.053 1.00 91.69 118 SER A O 1
ATOM 952 N N . THR A 1 119 ? 13.548 -0.068 -9.012 1.00 94.38 119 THR A N 1
ATOM 953 C CA . THR A 1 119 ? 13.707 -0.787 -7.741 1.00 94.38 119 THR A CA 1
ATOM 954 C C . THR A 1 119 ? 13.161 0.012 -6.557 1.00 94.38 119 THR A C 1
ATOM 956 O O . THR A 1 119 ? 12.544 -0.570 -5.669 1.00 94.38 119 THR A O 1
ATOM 959 N N . GLN A 1 120 ? 13.353 1.336 -6.537 1.00 96.12 120 GLN A N 1
ATOM 960 C CA . GLN A 1 120 ? 12.805 2.182 -5.475 1.00 96.12 120 GLN A CA 1
ATOM 961 C C . GLN A 1 120 ? 11.274 2.223 -5.530 1.00 96.12 120 GLN A C 1
ATOM 963 O O . GLN A 1 120 ? 10.630 2.059 -4.501 1.00 96.12 120 GLN A O 1
ATOM 968 N N . VAL A 1 121 ? 10.698 2.357 -6.730 1.00 96.56 121 VAL A N 1
ATOM 969 C CA . VAL A 1 121 ? 9.238 2.320 -6.928 1.00 96.56 121 VAL A CA 1
ATOM 970 C C . VAL A 1 121 ? 8.644 1.006 -6.417 1.00 96.56 121 VAL A C 1
ATOM 972 O O . VAL A 1 121 ? 7.627 1.032 -5.734 1.00 96.56 121 VAL A O 1
ATOM 975 N N . LEU A 1 122 ? 9.285 -0.133 -6.701 1.00 97.62 122 LEU A N 1
ATOM 976 C CA . LEU A 1 122 ? 8.828 -1.437 -6.208 1.00 97.62 122 LEU A CA 1
ATOM 977 C C . LEU A 1 122 ? 8.918 -1.568 -4.686 1.00 97.62 122 LEU A C 1
ATOM 979 O O . LEU A 1 122 ? 8.005 -2.117 -4.080 1.00 97.62 122 LEU A O 1
ATOM 983 N N . ARG A 1 123 ? 9.991 -1.064 -4.068 1.00 97.88 123 ARG A N 1
ATOM 984 C CA . ARG A 1 123 ? 10.147 -1.082 -2.606 1.00 97.88 123 ARG A CA 1
ATOM 985 C C . ARG A 1 123 ? 9.073 -0.240 -1.921 1.00 97.88 123 ARG A C 1
ATOM 987 O O . ARG A 1 123 ? 8.455 -0.687 -0.963 1.00 97.88 123 ARG A O 1
ATOM 994 N N . ASP A 1 124 ? 8.832 0.965 -2.428 1.00 97.94 124 ASP A N 1
ATOM 995 C CA . ASP A 1 124 ? 7.810 1.854 -1.871 1.00 97.94 124 ASP A CA 1
ATOM 996 C C . ASP A 1 124 ? 6.396 1.280 -2.068 1.00 97.94 124 ASP A C 1
ATOM 998 O O . ASP A 1 124 ? 5.549 1.405 -1.180 1.00 97.94 124 ASP A O 1
ATOM 1002 N N . LEU A 1 125 ? 6.152 0.602 -3.198 1.00 98.44 125 LEU A N 1
ATOM 1003 C CA . LEU A 1 125 ? 4.907 -0.122 -3.450 1.00 98.44 125 LEU A CA 1
ATOM 1004 C C . LEU A 1 125 ? 4.730 -1.311 -2.492 1.00 98.44 125 LEU A C 1
ATOM 1006 O O . LEU A 1 125 ? 3.649 -1.477 -1.938 1.00 98.44 125 LEU A O 1
ATOM 1010 N N . GLU A 1 126 ? 5.772 -2.113 -2.261 1.00 98.44 126 GLU A N 1
ATOM 1011 C CA . GLU A 1 126 ? 5.745 -3.238 -1.312 1.00 98.44 126 GLU A CA 1
ATOM 1012 C C . GLU A 1 126 ? 5.427 -2.771 0.111 1.00 98.44 126 GLU A C 1
ATOM 1014 O O . GLU A 1 126 ? 4.538 -3.326 0.757 1.00 98.44 126 GLU A O 1
ATOM 1019 N N . ILE A 1 127 ? 6.080 -1.699 0.571 1.00 98.25 127 ILE A N 1
ATOM 1020 C CA . ILE A 1 127 ? 5.764 -1.087 1.866 1.00 98.25 127 ILE A CA 1
ATOM 1021 C C . ILE A 1 127 ? 4.299 -0.643 1.892 1.00 98.25 127 ILE A C 1
ATOM 1023 O O . ILE A 1 127 ? 3.578 -0.998 2.821 1.00 98.25 127 ILE A O 1
ATOM 1027 N N . SER A 1 128 ? 3.842 0.074 0.862 1.00 98.25 128 SER A N 1
ATOM 1028 C CA . SER A 1 128 ? 2.464 0.578 0.788 1.00 98.25 128 SER A CA 1
ATOM 1029 C C . SER A 1 128 ? 1.426 -0.544 0.831 1.00 98.25 128 SER A C 1
ATOM 1031 O O . SER A 1 128 ? 0.451 -0.429 1.568 1.00 98.25 128 SER A O 1
ATOM 1033 N N . LEU A 1 129 ? 1.654 -1.646 0.112 1.00 98.25 129 LEU A N 1
ATOM 1034 C CA . LEU A 1 129 ? 0.789 -2.830 0.133 1.00 98.25 129 LEU A CA 1
ATOM 1035 C C . LEU A 1 129 ? 0.756 -3.507 1.508 1.00 98.25 129 LEU A C 1
ATOM 1037 O O . LEU A 1 129 ? -0.273 -4.051 1.896 1.00 98.25 129 LEU A O 1
ATOM 1041 N N . ARG A 1 130 ? 1.875 -3.489 2.240 1.00 97.25 130 ARG A N 1
ATOM 1042 C CA . ARG A 1 130 ? 2.014 -4.186 3.523 1.00 97.25 130 ARG A CA 1
ATOM 1043 C C . ARG A 1 130 ? 1.535 -3.369 4.722 1.00 97.25 130 ARG A C 1
ATOM 1045 O O . ARG A 1 130 ? 1.179 -3.960 5.737 1.00 97.25 130 ARG A O 1
ATOM 1052 N N . THR A 1 131 ? 1.611 -2.038 4.666 1.00 95.69 131 THR A N 1
ATOM 1053 C CA . THR A 1 131 ? 1.413 -1.189 5.856 1.00 95.69 131 THR A CA 1
ATOM 1054 C C . THR A 1 131 ? 0.246 -0.218 5.768 1.00 95.69 131 THR A C 1
ATOM 1056 O O . THR A 1 131 ? -0.110 0.359 6.793 1.00 95.69 131 THR A O 1
ATOM 1059 N N . ASN A 1 132 ? -0.336 0.010 4.588 1.00 97.19 132 ASN A N 1
ATOM 1060 C CA . ASN A 1 132 ? -1.558 0.805 4.502 1.00 97.19 132 ASN A CA 1
ATOM 1061 C C . ASN A 1 132 ? -2.784 -0.021 4.909 1.00 97.19 132 ASN A C 1
ATOM 1063 O O . ASN A 1 132 ? -2.767 -1.249 4.914 1.00 97.19 132 ASN A O 1
ATOM 1067 N N . HIS A 1 133 ? -3.866 0.685 5.226 1.00 96.25 133 HIS A N 1
ATOM 1068 C CA . HIS A 1 133 ? -5.188 0.103 5.433 1.00 96.25 133 HIS A CA 1
ATOM 1069 C C . HIS A 1 133 ? -5.643 -0.776 4.254 1.00 96.25 133 HIS A C 1
ATOM 1071 O O . HIS A 1 133 ? -5.332 -0.499 3.093 1.00 96.25 133 HIS A O 1
ATOM 1077 N N . ILE A 1 134 ? -6.440 -1.803 4.556 1.00 96.88 134 ILE A N 1
ATOM 1078 C CA . ILE A 1 134 ? -6.878 -2.825 3.594 1.00 96.88 134 ILE A CA 1
ATOM 1079 C C . ILE A 1 134 ? -7.608 -2.254 2.368 1.00 96.88 134 ILE A C 1
ATOM 1081 O O . ILE A 1 134 ? -7.488 -2.803 1.274 1.00 96.88 134 ILE A O 1
ATOM 1085 N N . GLU A 1 135 ? -8.319 -1.128 2.506 1.00 96.69 135 GLU A N 1
ATOM 1086 C CA . GLU A 1 135 ? -8.990 -0.485 1.366 1.00 96.69 135 GLU A CA 1
ATOM 1087 C C . GLU A 1 135 ? -7.995 0.012 0.311 1.00 96.69 135 GLU A C 1
ATOM 1089 O O . GLU A 1 135 ? -8.305 -0.046 -0.874 1.00 96.69 135 GLU A O 1
ATOM 1094 N N . TRP A 1 136 ? -6.771 0.395 0.695 1.00 98.19 136 TRP A N 1
ATOM 1095 C CA . TRP A 1 136 ? -5.714 0.743 -0.261 1.00 98.19 136 TRP A CA 1
ATOM 1096 C C . TRP A 1 136 ? -5.337 -0.462 -1.134 1.00 98.19 136 TRP A C 1
ATOM 1098 O O . TRP A 1 136 ? -5.153 -0.339 -2.344 1.00 98.19 136 TRP A O 1
ATOM 1108 N N . VAL A 1 137 ? -5.259 -1.655 -0.533 1.00 98.31 137 VAL A N 1
ATOM 1109 C CA . VAL A 1 137 ? -4.971 -2.908 -1.251 1.00 98.31 137 VAL A CA 1
ATOM 1110 C C . VAL A 1 137 ? -6.145 -3.293 -2.150 1.00 98.31 137 VAL A C 1
ATOM 1112 O O . VAL A 1 137 ? -5.939 -3.684 -3.299 1.00 98.31 137 VAL A O 1
ATOM 1115 N N . ARG A 1 138 ? -7.384 -3.134 -1.669 1.00 98.19 138 ARG A N 1
ATOM 1116 C CA . ARG A 1 138 ? -8.584 -3.349 -2.492 1.00 98.19 138 ARG A CA 1
ATOM 1117 C C . ARG A 1 138 ? -8.632 -2.392 -3.678 1.00 98.19 138 ARG A C 1
ATOM 1119 O O . ARG A 1 138 ? -8.921 -2.831 -4.786 1.00 98.19 138 ARG A O 1
ATOM 1126 N N . GLU A 1 139 ? -8.303 -1.118 -3.475 1.00 98.56 139 GLU A N 1
ATOM 1127 C CA . GLU A 1 139 ? -8.191 -0.131 -4.550 1.00 98.56 139 GLU A CA 1
ATOM 1128 C C . GLU A 1 139 ? -7.102 -0.534 -5.553 1.00 98.56 139 GLU A C 1
ATOM 1130 O O . GLU A 1 139 ? -7.333 -0.481 -6.757 1.00 98.56 139 GLU A O 1
ATOM 1135 N N . PHE A 1 140 ? -5.939 -0.995 -5.087 1.00 98.75 140 PHE A N 1
ATOM 1136 C CA . PHE A 1 140 ? -4.872 -1.485 -5.962 1.00 98.75 140 PHE A CA 1
ATOM 1137 C C . PHE A 1 140 ? -5.323 -2.664 -6.843 1.00 98.75 140 PHE A C 1
ATOM 1139 O O . PHE A 1 140 ? -4.968 -2.716 -8.022 1.00 98.75 140 PHE A O 1
ATOM 1146 N N . LEU A 1 141 ? -6.106 -3.596 -6.294 1.00 98.62 141 LEU A N 1
ATOM 1147 C CA . LEU A 1 141 ? -6.555 -4.814 -6.982 1.00 98.62 141 LEU A CA 1
ATOM 1148 C C . LEU A 1 141 ? -7.837 -4.647 -7.810 1.00 98.62 141 LEU A C 1
ATOM 1150 O O . LEU A 1 141 ? -8.204 -5.575 -8.527 1.00 98.62 141 LEU A O 1
ATOM 1154 N N . ASN A 1 142 ? -8.534 -3.514 -7.709 1.00 98.25 142 ASN A N 1
ATOM 1155 C CA . ASN A 1 142 ? -9.823 -3.330 -8.372 1.00 98.25 142 ASN A CA 1
ATOM 1156 C C . ASN A 1 142 ? -9.715 -3.295 -9.911 1.00 98.25 142 ASN A C 1
ATOM 1158 O O . ASN A 1 142 ? -8.634 -3.155 -10.486 1.00 98.25 142 ASN A O 1
ATOM 1162 N N . GLU A 1 143 ? -10.865 -3.360 -10.582 1.00 97.94 143 GLU A N 1
ATOM 1163 C CA . GLU A 1 143 ? -10.967 -3.361 -12.050 1.00 97.94 143 GLU A CA 1
ATOM 1164 C C . GLU A 1 143 ? -10.416 -2.089 -12.709 1.00 97.94 143 GLU A C 1
ATOM 1166 O O . GLU A 1 143 ? -9.965 -2.126 -13.848 1.00 97.94 143 GLU A O 1
ATOM 1171 N N . GLN A 1 144 ? -10.430 -0.953 -12.006 1.00 97.75 144 GLN A N 1
ATOM 1172 C CA . GLN A 1 144 ? -9.915 0.307 -12.540 1.00 97.75 144 GLN A CA 1
ATOM 1173 C C . GLN A 1 144 ? -8.381 0.327 -12.565 1.00 97.75 144 GLN A C 1
ATOM 1175 O O . GLN A 1 144 ? -7.771 0.836 -13.508 1.00 97.75 144 GLN A O 1
ATOM 1180 N N . ASN A 1 145 ? -7.747 -0.179 -11.509 1.00 98.25 145 ASN A N 1
ATOM 1181 C CA . ASN A 1 145 ? -6.301 -0.145 -11.357 1.00 98.25 145 ASN A CA 1
ATOM 1182 C C . ASN A 1 145 ? -5.626 -1.367 -11.978 1.00 98.25 145 ASN A C 1
ATOM 1184 O O . ASN A 1 145 ? -4.548 -1.203 -12.558 1.00 98.25 145 ASN A O 1
ATOM 1188 N N . GLN A 1 146 ? -6.246 -2.549 -11.881 1.00 98.31 146 GLN A N 1
ATOM 1189 C CA . GLN A 1 146 ? -5.688 -3.837 -12.310 1.00 98.31 146 GLN A CA 1
ATOM 1190 C C . GLN A 1 146 ? -4.241 -4.019 -11.833 1.00 98.31 146 GLN A C 1
ATOM 1192 O O . GLN A 1 146 ? -3.343 -4.381 -12.597 1.00 98.31 146 GLN A O 1
ATOM 1197 N N . GLY A 1 147 ? -3.974 -3.674 -10.570 1.00 98.44 147 GLY A N 1
ATOM 1198 C CA . GLY A 1 147 ? -2.605 -3.522 -10.088 1.00 98.44 147 GLY A CA 1
ATOM 1199 C C . GLY A 1 147 ? -1.792 -4.812 -10.146 1.00 98.44 147 GLY A C 1
ATOM 1200 O O . GLY A 1 147 ? -0.590 -4.768 -10.417 1.00 98.44 147 GLY A O 1
ATOM 1201 N N . LEU A 1 148 ? -2.451 -5.960 -9.959 1.00 98.44 148 LEU A N 1
ATOM 1202 C CA . LEU A 1 148 ? -1.820 -7.271 -10.072 1.00 98.44 148 LEU A CA 1
ATOM 1203 C C . LEU A 1 148 ? -1.340 -7.554 -11.502 1.00 98.44 148 LEU A C 1
ATOM 1205 O O . LEU A 1 148 ? -0.188 -7.945 -11.678 1.00 98.44 148 LEU A O 1
ATOM 1209 N N . ASP A 1 149 ? -2.176 -7.291 -12.507 1.00 98.31 149 ASP A N 1
ATOM 1210 C CA . ASP A 1 149 ? -1.844 -7.522 -13.919 1.00 98.31 149 ASP A CA 1
ATOM 1211 C C . ASP A 1 149 ? -0.632 -6.679 -14.336 1.00 98.31 149 ASP A C 1
ATOM 1213 O O . ASP A 1 149 ? 0.358 -7.195 -14.852 1.00 98.31 149 ASP A O 1
ATOM 1217 N N . VAL A 1 150 ? -0.642 -5.385 -13.994 1.00 98.19 150 VAL A N 1
ATOM 1218 C CA . VAL A 1 150 ? 0.478 -4.470 -14.277 1.00 98.19 150 VAL A CA 1
ATOM 1219 C C . VAL A 1 150 ? 1.773 -4.933 -13.610 1.00 98.19 150 VAL A C 1
ATOM 1221 O O . VAL A 1 150 ? 2.854 -4.817 -14.196 1.00 98.19 150 VAL A O 1
ATOM 1224 N N . LEU A 1 151 ? 1.691 -5.424 -12.370 1.00 98.12 151 LEU A N 1
ATOM 1225 C CA . LEU A 1 151 ? 2.858 -5.916 -11.645 1.00 98.12 151 LEU A CA 1
ATOM 1226 C C . LEU A 1 151 ? 3.420 -7.186 -12.297 1.00 98.12 151 LEU A C 1
ATOM 1228 O O . LEU A 1 151 ? 4.637 -7.289 -12.469 1.00 98.12 151 LEU A O 1
ATOM 1232 N N . ILE A 1 152 ? 2.553 -8.120 -12.697 1.00 98.12 152 ILE A N 1
ATOM 1233 C CA . ILE A 1 152 ? 2.938 -9.347 -13.405 1.00 98.12 152 ILE A CA 1
ATOM 1234 C C . ILE A 1 152 ? 3.604 -9.010 -14.741 1.00 98.12 152 ILE A C 1
ATOM 1236 O O . ILE A 1 152 ? 4.689 -9.529 -15.024 1.00 98.12 152 ILE A O 1
ATOM 1240 N N . ASP A 1 153 ? 3.012 -8.111 -15.527 1.00 97.38 153 ASP A N 1
ATOM 1241 C CA . ASP A 1 153 ? 3.565 -7.660 -16.806 1.00 97.38 153 ASP A CA 1
ATOM 1242 C C . ASP A 1 153 ? 4.961 -7.066 -16.621 1.00 97.38 153 ASP A C 1
ATOM 1244 O O . ASP A 1 153 ? 5.916 -7.434 -17.313 1.00 97.38 153 ASP A O 1
ATOM 1248 N N . TYR A 1 154 ? 5.106 -6.182 -15.633 1.00 97.00 154 TYR A N 1
ATOM 1249 C CA . TYR A 1 154 ? 6.376 -5.552 -15.312 1.00 97.00 154 TYR A CA 1
ATOM 1250 C C . TYR A 1 154 ? 7.452 -6.573 -14.914 1.00 97.00 154 TYR A C 1
ATOM 1252 O O . TYR A 1 154 ? 8.569 -6.535 -15.441 1.00 97.00 154 TYR A O 1
ATOM 1260 N N . LEU A 1 155 ? 7.140 -7.506 -14.010 1.00 96.50 155 LEU A N 1
ATOM 1261 C CA . LEU A 1 155 ? 8.094 -8.526 -13.565 1.00 96.50 155 LEU A CA 1
ATOM 1262 C C . LEU A 1 155 ? 8.485 -9.472 -14.708 1.00 96.50 155 LEU A C 1
ATOM 1264 O O . LEU A 1 155 ? 9.668 -9.781 -14.875 1.00 96.50 155 LEU A O 1
ATOM 1268 N N . SER A 1 156 ? 7.519 -9.870 -15.535 1.00 96.88 156 SER A N 1
ATOM 1269 C CA . SER A 1 156 ? 7.734 -10.746 -16.692 1.00 96.88 156 SER A CA 1
ATOM 1270 C C . SER A 1 156 ? 8.625 -10.087 -17.745 1.00 96.88 156 SER A C 1
ATOM 1272 O O . SER A 1 156 ? 9.573 -10.705 -18.249 1.00 96.88 156 SER A O 1
ATOM 1274 N N . PHE A 1 157 ? 8.380 -8.806 -18.030 1.00 94.94 157 PHE A N 1
ATOM 1275 C CA . PHE A 1 157 ? 9.212 -7.993 -18.910 1.00 94.94 157 PHE A CA 1
ATOM 1276 C C . PHE A 1 157 ? 10.647 -7.875 -18.384 1.00 94.94 157 PHE A C 1
ATOM 1278 O O . PHE A 1 157 ? 11.603 -8.167 -19.108 1.00 94.94 157 PHE A O 1
ATOM 1285 N N . ARG A 1 158 ? 10.821 -7.518 -17.104 1.00 93.44 158 ARG A N 1
ATOM 1286 C CA . ARG A 1 158 ? 12.150 -7.364 -16.490 1.00 93.44 158 ARG A CA 1
ATOM 1287 C C . ARG A 1 158 ? 12.938 -8.668 -16.451 1.00 93.44 158 ARG A C 1
ATOM 1289 O O . ARG A 1 158 ? 14.136 -8.649 -16.730 1.00 93.44 158 ARG A O 1
ATOM 1296 N N . LEU A 1 159 ? 12.285 -9.788 -16.150 1.00 93.50 159 LEU A N 1
ATOM 1297 C CA . LEU A 1 159 ? 12.918 -11.106 -16.169 1.00 93.50 159 LEU A CA 1
ATOM 1298 C C . LEU A 1 159 ? 13.375 -11.488 -17.582 1.00 93.50 159 LEU A C 1
ATOM 1300 O O . LEU A 1 159 ? 14.487 -11.984 -17.770 1.00 93.50 159 LEU A O 1
ATOM 1304 N N . SER A 1 160 ? 12.537 -11.226 -18.584 1.00 94.88 160 SER A N 1
ATOM 1305 C CA . SER A 1 160 ? 12.860 -11.498 -19.987 1.00 94.88 160 SER A CA 1
ATOM 1306 C C . SER A 1 160 ? 14.035 -10.649 -20.477 1.00 94.88 160 SER A C 1
ATOM 1308 O O . SER A 1 160 ? 14.955 -11.184 -21.100 1.00 94.88 160 SER A O 1
ATOM 1310 N N . MET A 1 161 ? 14.052 -9.355 -20.137 1.00 91.31 161 MET A N 1
ATOM 1311 C CA . MET A 1 161 ? 15.178 -8.461 -20.419 1.00 91.31 161 MET A CA 1
ATOM 1312 C C . MET A 1 161 ? 16.476 -8.953 -19.779 1.00 91.31 161 MET A C 1
ATOM 1314 O O . MET A 1 161 ? 17.475 -9.101 -20.476 1.00 91.31 161 MET A O 1
ATOM 1318 N N . MET A 1 162 ? 16.453 -9.278 -18.485 1.00 92.56 162 MET A N 1
ATOM 1319 C CA . MET A 1 162 ? 17.639 -9.741 -17.758 1.00 92.56 162 MET A CA 1
ATOM 1320 C C . MET A 1 162 ? 18.232 -11.010 -18.388 1.00 92.56 162 MET A C 1
ATOM 1322 O O . MET A 1 162 ? 19.440 -11.109 -18.594 1.00 92.56 162 MET A O 1
ATOM 1326 N N . ARG A 1 163 ? 17.379 -11.969 -18.773 1.00 94.56 163 ARG A N 1
ATOM 1327 C CA . ARG A 1 163 ? 17.802 -13.188 -19.486 1.00 94.56 163 ARG A CA 1
ATOM 1328 C C . ARG A 1 163 ? 18.378 -12.891 -20.870 1.00 94.56 163 ARG A C 1
ATOM 1330 O O . ARG A 1 163 ? 19.245 -13.616 -21.353 1.00 94.56 163 ARG A O 1
ATOM 1337 N N . HIS A 1 164 ? 17.871 -11.873 -21.558 1.00 93.06 164 HIS A N 1
ATOM 1338 C CA . HIS A 1 164 ? 18.407 -11.457 -22.850 1.00 93.06 164 HIS A CA 1
ATOM 1339 C C . HIS A 1 164 ? 19.784 -10.796 -22.707 1.00 93.06 164 HIS A C 1
ATOM 1341 O O . HIS A 1 164 ? 20.711 -11.177 -23.419 1.00 93.06 164 HIS A O 1
ATOM 1347 N N . GLU A 1 165 ? 19.943 -9.891 -21.741 1.00 91.88 165 GLU A N 1
ATOM 1348 C CA . GLU A 1 165 ? 21.218 -9.241 -21.419 1.00 91.88 165 GLU A CA 1
ATOM 1349 C C . GLU A 1 165 ? 22.296 -10.265 -21.039 1.00 91.88 165 GLU A C 1
ATOM 1351 O O . GLU A 1 165 ? 23.411 -10.197 -21.553 1.00 91.88 165 GLU A O 1
ATOM 1356 N N . GLN A 1 166 ? 21.951 -11.272 -20.228 1.00 91.56 166 GLN A N 1
ATOM 1357 C CA . GLN A 1 166 ? 22.853 -12.380 -19.885 1.00 91.56 166 GLN A CA 1
ATOM 1358 C C . GLN A 1 166 ? 23.308 -13.167 -21.119 1.00 91.56 166 GLN A C 1
ATOM 1360 O O . GLN A 1 166 ? 24.496 -13.443 -21.271 1.00 91.56 166 GLN A O 1
ATOM 1365 N N . ARG A 1 167 ? 22.386 -13.495 -22.035 1.00 93.81 167 ARG A N 1
ATOM 1366 C CA . ARG A 1 167 ? 22.734 -14.190 -23.286 1.00 93.81 167 ARG A CA 1
ATOM 1367 C C . ARG A 1 167 ? 23.671 -13.362 -24.163 1.00 93.81 1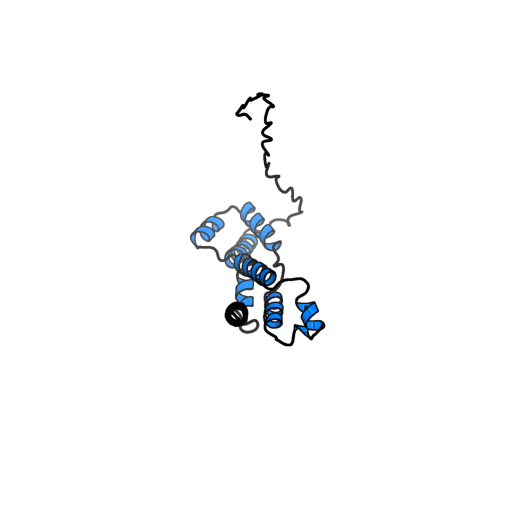67 ARG A C 1
ATOM 1369 O O . ARG A 1 167 ? 24.621 -13.913 -24.710 1.00 93.81 167 ARG A O 1
ATOM 1376 N N . ILE A 1 168 ? 23.438 -12.053 -24.272 1.00 92.69 168 ILE A N 1
ATOM 1377 C CA . ILE A 1 168 ? 24.325 -11.151 -25.020 1.00 92.69 168 ILE A CA 1
ATOM 1378 C C . ILE A 1 168 ? 25.709 -11.084 -24.369 1.00 92.69 168 ILE A C 1
ATOM 1380 O O . ILE A 1 168 ? 26.713 -11.141 -25.076 1.00 92.69 168 ILE A O 1
ATOM 1384 N N . ALA A 1 169 ? 25.776 -10.969 -23.041 1.00 91.62 169 ALA A N 1
ATOM 1385 C CA . ALA A 1 169 ? 27.043 -10.920 -22.317 1.00 91.62 169 ALA A CA 1
ATOM 1386 C C . ALA A 1 169 ? 27.876 -12.194 -22.541 1.00 91.62 169 ALA A C 1
ATOM 1388 O O . ALA A 1 169 ? 29.060 -12.090 -22.856 1.00 91.62 169 ALA A O 1
ATOM 1389 N N . LEU A 1 170 ? 27.242 -13.371 -22.479 1.00 90.88 170 LEU A N 1
ATOM 1390 C CA . LEU A 1 170 ? 27.887 -14.661 -22.755 1.00 90.88 170 LEU A CA 1
ATOM 1391 C C . LEU A 1 170 ? 28.368 -14.785 -24.209 1.00 90.88 170 LEU A C 1
ATOM 1393 O O . LEU A 1 170 ? 29.467 -15.274 -24.457 1.00 90.88 170 LEU A O 1
ATOM 1397 N N . ALA A 1 171 ? 27.573 -14.327 -25.179 1.00 90.06 171 ALA A N 1
ATOM 1398 C CA . ALA A 1 171 ? 27.979 -14.347 -26.585 1.00 90.06 171 ALA A CA 1
ATOM 1399 C C . ALA A 1 171 ? 29.196 -13.438 -26.841 1.00 90.06 171 ALA A C 1
ATOM 1401 O O . ALA A 1 171 ? 30.103 -13.803 -27.587 1.00 90.06 171 ALA A O 1
ATOM 1402 N N . ARG A 1 172 ? 29.247 -12.270 -26.185 1.00 86.81 172 ARG A N 1
ATOM 1403 C CA . ARG A 1 172 ? 30.381 -11.341 -26.288 1.00 86.81 172 ARG A CA 1
ATOM 1404 C C . ARG A 1 172 ? 31.661 -11.924 -25.693 1.00 86.81 172 ARG A C 1
ATOM 1406 O O . ARG A 1 172 ? 32.698 -11.820 -26.341 1.00 86.81 172 ARG A O 1
ATOM 1413 N N . SER A 1 173 ? 31.596 -12.570 -24.527 1.00 83.00 173 SER A N 1
ATOM 1414 C CA . SER A 1 173 ? 32.784 -13.187 -23.917 1.00 83.00 173 SER A CA 1
ATOM 1415 C C . SER A 1 173 ? 33.338 -14.344 -24.756 1.00 83.00 173 SER A C 1
ATOM 1417 O O . SER A 1 173 ? 34.544 -14.449 -24.935 1.00 83.00 173 SER A O 1
ATOM 1419 N N . GLN A 1 174 ? 32.470 -15.162 -25.362 1.00 75.88 174 GLN A N 1
ATOM 1420 C CA . GLN A 1 174 ? 32.909 -16.244 -26.256 1.00 75.88 174 GLN A CA 1
ATOM 1421 C C . GLN A 1 174 ? 33.579 -15.718 -27.536 1.00 75.88 174 GLN A C 1
ATOM 1423 O O . GLN A 1 174 ? 34.510 -16.334 -28.045 1.00 75.88 174 GLN A O 1
ATOM 1428 N N . SER A 1 175 ? 33.137 -14.565 -28.051 1.00 69.75 175 SER A N 1
ATOM 1429 C CA . SER A 1 175 ? 33.742 -13.949 -29.238 1.00 69.75 175 SER A CA 1
ATOM 1430 C C . SER A 1 175 ? 35.107 -13.295 -28.980 1.00 69.75 175 SER A C 1
ATOM 1432 O O . SER A 1 175 ? 35.925 -13.243 -29.894 1.00 69.75 175 SER A O 1
ATOM 1434 N N . SER A 1 176 ? 35.387 -12.824 -27.758 1.00 61.88 176 SER A N 1
ATOM 1435 C CA . SER A 1 176 ? 36.688 -12.231 -27.409 1.00 61.88 176 SER A CA 1
ATOM 1436 C C . SER A 1 176 ? 37.788 -13.273 -27.192 1.00 61.88 176 SER A C 1
ATOM 1438 O O . SER A 1 176 ? 38.943 -13.007 -27.518 1.00 61.88 176 SER A O 1
ATOM 1440 N N . ASP A 1 177 ? 37.438 -14.469 -26.712 1.00 60.03 177 ASP A N 1
ATOM 1441 C CA . ASP A 1 177 ? 38.407 -15.546 -26.450 1.00 60.03 177 ASP A CA 1
ATOM 1442 C C . ASP A 1 177 ? 38.902 -16.237 -27.737 1.00 60.03 177 ASP A C 1
ATOM 1444 O O . ASP A 1 177 ? 39.972 -16.844 -27.749 1.00 60.03 177 ASP A O 1
ATOM 1448 N N . GLY A 1 178 ? 38.159 -16.109 -28.843 1.00 57.75 178 GLY A N 1
ATOM 1449 C CA . GLY A 1 178 ? 38.527 -16.664 -30.152 1.00 57.75 178 GLY A CA 1
ATOM 1450 C C . GLY A 1 178 ? 39.502 -15.813 -30.977 1.00 57.75 178 GLY A C 1
ATOM 1451 O O . GLY A 1 178 ? 40.028 -16.304 -31.970 1.00 57.75 178 GLY A O 1
ATOM 1452 N N . ILE A 1 179 ? 39.752 -14.553 -30.596 1.00 56.16 179 ILE A N 1
ATOM 1453 C CA . ILE A 1 179 ? 40.607 -13.619 -31.361 1.00 56.16 179 ILE A CA 1
ATOM 1454 C C . ILE A 1 179 ? 42.065 -13.618 -30.853 1.00 56.16 179 ILE A C 1
ATOM 1456 O O . ILE A 1 179 ? 42.966 -13.230 -31.586 1.00 56.16 179 ILE A O 1
ATOM 1460 N N . ASN A 1 180 ? 42.331 -14.119 -29.641 1.00 53.84 180 ASN A N 1
ATOM 1461 C CA . ASN A 1 180 ? 43.675 -14.151 -29.036 1.00 53.84 180 ASN A CA 1
ATOM 1462 C C . ASN A 1 180 ? 44.454 -15.471 -29.256 1.00 53.84 180 ASN A C 1
ATOM 1464 O O . ASN A 1 180 ? 45.418 -15.733 -28.540 1.00 53.84 180 ASN A O 1
ATOM 1468 N N . GLN A 1 181 ? 44.053 -16.313 -30.216 1.00 50.03 181 GLN A N 1
ATOM 1469 C CA . GLN A 1 181 ? 44.746 -17.573 -30.555 1.00 50.03 181 GLN A CA 1
ATOM 1470 C C . GLN A 1 181 ? 45.162 -17.667 -32.039 1.00 50.03 181 GLN A C 1
ATOM 1472 O O . GLN A 1 181 ? 45.129 -18.751 -32.620 1.00 50.03 181 GLN A O 1
ATOM 1477 N N . GLY A 1 182 ? 45.529 -16.540 -32.658 1.00 40.66 182 GLY A N 1
ATOM 1478 C CA . GLY A 1 182 ? 46.057 -16.471 -34.028 1.00 40.66 182 GLY A CA 1
ATOM 1479 C C . GLY A 1 182 ? 47.492 -15.977 -34.070 1.00 40.66 182 GLY A C 1
ATOM 1480 O O . GLY A 1 182 ? 47.756 -14.954 -33.401 1.00 40.66 182 GLY A O 1
#

InterPro domains:
  IPR010473 Formin, GTPase-binding domain [PF06371] (36-160)
  IPR010473 Formin, GTPase-binding domain [SM01140] (35-180)
  IPR011989 Armadillo-like helical [G3DSA:1.25.10.10] (35-176)
  IPR014768 Rho GTPase-binding/formin homology 3 (GBD/FH3) domain [PS51232] (35-182)
  IPR016024 Armadillo-type fold [SSF48371] (44-163)
  IPR043592 Formin-like protein, animal [PTHR45857] (15-174)

Foldseek 3Di:
DDDDDDDDDDDDDDDDPPPPPPPPVDDPPPPDPQDPQDDPVVLLVLLVVLLLQFPDDPVVSVVLNPDDSVVSSVSSSVLVPDDQPDALQLLLLLLVLVLDPCSVVDPVSCVSNPPDDNVNSVVSVVCSCNGGTVVSVVRCCDPVNVNVVSVVSSVVVVVVVVVVVVVVVVVVVVVVVVVPPD

Organism: Mythimna separata (NCBI:txid271217)

Sequence (182 aa):
MGLITSREQTMLDGPVASAKSHHVRQPSTRNRTKPPMPDRDELENRFVKVLASMDLPPDKAKLLRNYDLEKKWEIICDQDMVQAKDSPAHYLNKLRTYLDPKASRSHRKRKMVGDSTSTQVLRDLEISLRTNHIEWVREFLNEQNQGLDVLIDYLSFRLSMMRHEQRIALARSQSSDGINQG

pLDDT: mean 82.62, std 22.14, range [32.81, 98.75]

Radius of gyration: 29.25 Å; chains: 1; bounding box: 98×36×62 Å

Secondary structure (DSSP, 8-state):
---------------------------------PPPP--HHHHHHHHHHHHHHTT--HHHHHHHHTS-HHHHHHHHHHHHT---SS-HHHHHHHHHHHH-TTGGG-HHHHHHHTT--HHHHHHHHHHHHHHS-HHHHHHHHSTTT-HHHHHHHHHHHHHHHHHHHHHHHHHHHHHHHTTS--